Protein AF-A0A949V7Y0-F1 (afdb_monomer)

Foldseek 3Di:
DPDPVVVVVVVVVCCCPPVPDDDDDPVCQDPVVRDNVVVVVVVVVVVD

Mean predicted aligned error: 5.59 Å

Secondary structure (DSSP, 8-state):
--SHHHHHHHHHHHHHHHS------GGG-BTTTTB-HHHHHHHHHHT-

Radius of gyration: 14.68 Å; Cα contacts (8 Å, |Δi|>4): 16; chains: 1; bounding box: 30×16×50 Å

Solvent-accessible surface area (backbone atoms only — not comparable to full-atom values): 3089 Å² total; per-residue (Å²): 142,76,69,62,66,57,48,54,50,51,51,51,51,45,31,51,75,73,62,82,44,77,89,80,62,80,84,59,49,38,77,93,75,72,39,47,61,66,61,56,51,50,51,61,62,75,74,111

Sequence (48 aa):
MHKASNFEQSIEQSLLQHGGYSKGNPLDYNKKLALFPDEVVAFVQNSR

Structure (mmCIF, N/CA/C/O backbone):
data_AF-A0A949V7Y0-F1
#
_entry.id   AF-A0A949V7Y0-F1
#
loop_
_atom_site.group_PDB
_atom_site.id
_atom_site.type_symbol
_atom_site.label_atom_id
_atom_site.label_alt_id
_atom_site.label_comp_id
_atom_site.label_asym_id
_atom_site.label_entity_id
_atom_site.label_seq_id
_atom_site.pdbx_PDB_ins_code
_atom_site.Cartn_x
_atom_site.Cartn_y
_atom_site.Cartn_z
_atom_site.occupancy
_atom_site.B_iso_or_equiv
_atom_site.auth_seq_id
_atom_site.auth_comp_id
_atom_site.auth_asym_id
_atom_site.auth_atom_id
_atom_site.pdbx_PDB_model_num
ATOM 1 N N . MET A 1 1 ? 7.915 -3.796 -27.380 1.00 54.12 1 MET A N 1
ATOM 2 C CA . MET A 1 1 ? 7.503 -2.967 -26.225 1.00 54.12 1 MET A CA 1
ATOM 3 C C . MET A 1 1 ? 7.368 -3.864 -24.997 1.00 54.12 1 MET A C 1
ATOM 5 O O . MET A 1 1 ? 6.365 -4.539 -24.920 1.00 54.12 1 MET A O 1
ATOM 9 N N . HIS A 1 2 ? 8.364 -3.921 -24.097 1.00 55.81 2 HIS A N 1
ATOM 10 C CA . HIS A 1 2 ? 8.322 -4.656 -22.804 1.00 55.81 2 HIS A CA 1
ATOM 11 C C . HIS A 1 2 ? 9.409 -4.145 -21.820 1.00 55.81 2 HIS A C 1
ATOM 13 O O . HIS A 1 2 ? 10.071 -4.927 -21.150 1.00 55.81 2 HIS A O 1
ATOM 19 N N . LYS A 1 3 ? 9.679 -2.829 -21.763 1.00 59.97 3 LYS A N 1
ATOM 20 C CA . LYS A 1 3 ? 10.745 -2.283 -20.887 1.00 59.97 3 LYS A CA 1
ATOM 21 C C . LYS A 1 3 ? 10.260 -1.907 -19.479 1.00 59.97 3 LYS A C 1
ATOM 23 O O . LYS A 1 3 ? 11.005 -2.103 -18.531 1.00 59.97 3 LYS A O 1
ATOM 28 N N . ALA A 1 4 ? 9.030 -1.404 -19.344 1.00 60.94 4 ALA A N 1
ATOM 29 C CA . ALA A 1 4 ? 8.509 -0.911 -18.064 1.00 60.94 4 ALA A CA 1
ATOM 30 C C . ALA A 1 4 ? 8.106 -2.042 -17.100 1.00 60.94 4 ALA A C 1
ATOM 32 O O . ALA A 1 4 ? 8.541 -2.041 -15.957 1.00 60.94 4 ALA A O 1
ATOM 33 N N . SER A 1 5 ? 7.374 -3.059 -17.575 1.00 66.94 5 SER A N 1
ATOM 34 C CA . SER A 1 5 ? 6.886 -4.150 -16.711 1.00 66.94 5 SER A CA 1
ATOM 35 C C . SER A 1 5 ? 8.019 -4.956 -16.062 1.00 66.94 5 SER A C 1
ATOM 37 O O . SER A 1 5 ? 7.968 -5.217 -14.865 1.00 66.94 5 SER A O 1
ATOM 39 N N . ASN A 1 6 ? 9.091 -5.261 -16.803 1.00 82.12 6 ASN A N 1
ATOM 40 C CA . ASN A 1 6 ? 10.251 -5.955 -16.234 1.00 82.12 6 ASN A CA 1
ATOM 41 C C . ASN A 1 6 ? 11.004 -5.076 -15.224 1.00 82.12 6 ASN A C 1
ATOM 43 O O . ASN A 1 6 ? 11.574 -5.591 -14.266 1.00 82.12 6 ASN A O 1
ATOM 47 N N . PHE A 1 7 ? 11.019 -3.757 -15.435 1.00 86.19 7 PHE A N 1
ATOM 48 C CA . PHE A 1 7 ? 11.677 -2.814 -14.535 1.00 86.19 7 PHE A CA 1
ATOM 49 C C . PHE A 1 7 ? 10.918 -2.696 -13.210 1.00 86.19 7 PHE A C 1
ATOM 51 O O . PHE A 1 7 ? 11.515 -2.874 -12.153 1.00 86.19 7 PHE A O 1
ATOM 58 N N . GLU A 1 8 ? 9.601 -2.503 -13.268 1.00 89.94 8 GLU A N 1
ATOM 59 C CA . GLU A 1 8 ? 8.724 -2.469 -12.091 1.00 89.94 8 GLU A CA 1
ATOM 60 C C . GLU A 1 8 ? 8.779 -3.785 -11.307 1.00 89.94 8 GLU A C 1
ATOM 62 O O . GLU A 1 8 ? 8.938 -3.767 -10.088 1.00 89.94 8 GLU A O 1
ATOM 67 N N . GLN A 1 9 ? 8.749 -4.931 -11.998 1.00 92.19 9 GLN A N 1
ATOM 68 C CA . GLN A 1 9 ? 8.909 -6.239 -11.360 1.00 92.19 9 GLN A CA 1
ATOM 69 C C . GLN A 1 9 ? 10.282 -6.404 -10.704 1.00 92.19 9 GLN A C 1
ATOM 71 O O . GLN A 1 9 ? 10.365 -6.931 -9.600 1.00 92.19 9 GLN A O 1
ATOM 76 N N . SER A 1 10 ? 11.359 -5.944 -11.348 1.00 93.62 10 SER A N 1
ATOM 77 C CA . SER A 1 10 ? 12.711 -6.021 -10.777 1.00 93.62 10 SER A CA 1
ATOM 78 C C . SER A 1 10 ? 12.844 -5.162 -9.519 1.00 93.62 10 SER A C 1
ATOM 80 O O . SER A 1 10 ? 13.449 -5.598 -8.540 1.00 93.62 10 SER A O 1
ATOM 82 N N . ILE A 1 11 ? 12.246 -3.966 -9.524 1.00 93.94 11 ILE A N 1
ATOM 83 C CA . ILE A 1 11 ? 12.184 -3.098 -8.344 1.00 93.94 11 ILE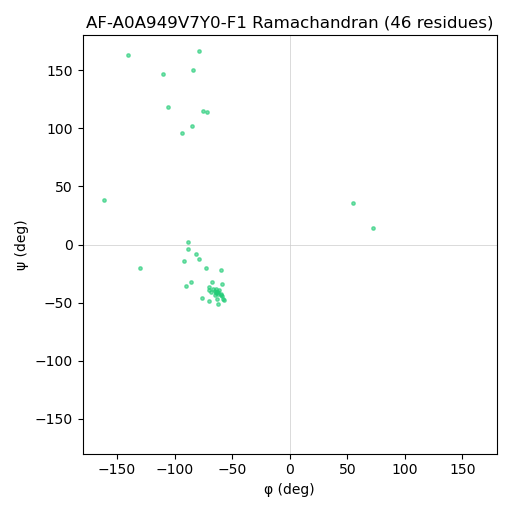 A CA 1
ATOM 84 C C . ILE A 1 11 ? 11.407 -3.789 -7.229 1.00 93.94 11 ILE A C 1
ATOM 86 O O . ILE A 1 11 ? 11.916 -3.903 -6.118 1.00 93.94 11 ILE A O 1
ATOM 90 N N . GLU A 1 12 ? 10.202 -4.281 -7.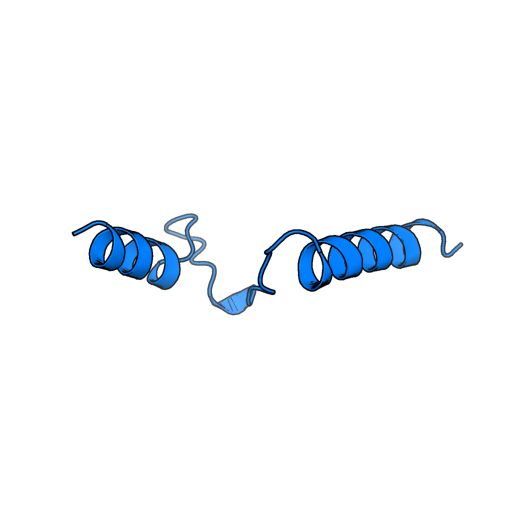521 1.00 94.62 12 GLU A N 1
ATOM 91 C CA . GLU A 1 12 ? 9.372 -4.952 -6.524 1.00 94.62 12 GLU A CA 1
ATOM 92 C C . GLU A 1 12 ? 10.101 -6.156 -5.916 1.00 94.62 12 GLU A C 1
ATOM 94 O O . GLU A 1 12 ? 10.176 -6.278 -4.696 1.00 94.62 12 GLU A O 1
ATOM 99 N N . GLN A 1 13 ? 10.711 -7.006 -6.745 1.00 95.56 13 GLN A N 1
ATOM 100 C CA . GLN A 1 13 ? 11.492 -8.148 -6.267 1.00 95.56 13 GLN A CA 1
ATOM 101 C C . GLN A 1 13 ? 12.654 -7.716 -5.370 1.00 95.56 13 GLN A C 1
ATOM 103 O O . GLN A 1 13 ? 12.847 -8.302 -4.308 1.00 95.56 13 GLN A O 1
ATOM 108 N N . SER A 1 14 ? 13.395 -6.671 -5.745 1.00 96.62 14 SER A N 1
ATOM 109 C CA . SER A 1 14 ? 14.491 -6.151 -4.922 1.00 96.62 14 SER A CA 1
ATOM 110 C C . SER A 1 14 ? 14.000 -5.627 -3.565 1.00 96.62 14 SER A C 1
ATOM 112 O O . SER A 1 14 ? 14.603 -5.938 -2.538 1.00 96.62 14 SER A O 1
ATOM 114 N N . LEU A 1 15 ? 12.880 -4.897 -3.530 1.00 96.62 15 LEU A N 1
ATOM 115 C CA . LEU A 1 15 ? 12.291 -4.381 -2.289 1.00 96.62 15 LEU A CA 1
ATOM 116 C C . LEU A 1 15 ? 11.828 -5.512 -1.361 1.00 96.62 15 LEU A C 1
ATOM 118 O O . LEU A 1 15 ? 12.076 -5.448 -0.156 1.00 96.62 15 LEU A O 1
ATOM 122 N N . LEU A 1 16 ? 11.213 -6.556 -1.920 1.00 96.31 16 LEU A N 1
ATOM 123 C CA . LEU A 1 16 ? 10.742 -7.717 -1.162 1.00 96.31 16 LEU A CA 1
ATOM 124 C C . LEU A 1 16 ? 11.894 -8.584 -0.633 1.00 96.31 16 LEU A C 1
ATOM 126 O O . LEU A 1 16 ? 11.822 -9.085 0.484 1.00 96.31 16 LEU A O 1
ATOM 130 N N . GLN A 1 17 ? 12.956 -8.773 -1.420 1.00 97.12 17 GLN A N 1
ATOM 131 C CA . GLN A 1 17 ? 14.065 -9.663 -1.055 1.00 97.12 17 GLN A CA 1
ATOM 132 C C . GLN A 1 17 ? 15.131 -8.981 -0.192 1.00 97.12 17 GLN A C 1
ATOM 134 O O . GLN A 1 17 ? 15.769 -9.634 0.633 1.00 97.12 17 GLN A O 1
ATOM 139 N N . HIS A 1 18 ? 15.356 -7.682 -0.395 1.00 97.06 18 HIS A N 1
ATOM 140 C CA . HIS A 1 18 ? 16.492 -6.965 0.194 1.00 97.06 18 HIS A CA 1
ATOM 141 C C . HIS A 1 18 ? 16.107 -5.659 0.894 1.00 97.06 18 HIS A C 1
ATOM 143 O O . HIS A 1 18 ? 16.874 -5.171 1.719 1.00 97.06 18 HIS A O 1
ATOM 149 N N . GLY A 1 19 ? 14.943 -5.083 0.588 1.00 94.44 19 GLY A N 1
ATOM 150 C CA . GLY A 1 19 ? 14.513 -3.796 1.142 1.00 94.44 19 GLY A CA 1
ATOM 151 C C . GLY A 1 19 ? 13.751 -3.887 2.466 1.00 94.44 19 GLY A C 1
ATOM 152 O O . GLY A 1 19 ? 13.399 -2.851 3.019 1.00 94.44 19 GLY A O 1
ATOM 153 N N . GLY A 1 20 ? 13.464 -5.096 2.963 1.00 95.06 20 GLY A N 1
ATOM 154 C CA . GLY A 1 20 ? 12.645 -5.299 4.165 1.00 95.06 20 GLY A CA 1
ATOM 155 C C . GLY A 1 20 ? 11.154 -5.005 3.957 1.00 95.06 20 GLY A C 1
ATOM 156 O O . GLY A 1 20 ? 10.413 -4.885 4.931 1.00 95.06 20 GLY A O 1
ATOM 157 N N . TYR A 1 21 ? 10.707 -4.883 2.703 1.00 94.44 21 TYR A N 1
ATOM 158 C CA . TYR A 1 21 ? 9.301 -4.665 2.376 1.00 94.44 21 TYR A CA 1
ATOM 159 C C . TYR A 1 21 ? 8.537 -5.987 2.335 1.00 94.44 21 TYR A C 1
ATOM 161 O O . TYR A 1 21 ? 9.070 -7.031 1.967 1.00 94.44 21 TYR A O 1
ATOM 169 N N . SER A 1 22 ? 7.250 -5.915 2.659 1.00 92.12 22 SER A N 1
ATOM 170 C CA . SER A 1 22 ? 6.302 -7.019 2.510 1.00 92.12 22 SER A CA 1
ATOM 171 C C . SER A 1 22 ? 5.316 -6.706 1.389 1.00 92.12 22 SER A C 1
ATOM 173 O O . SER A 1 22 ? 4.958 -5.547 1.173 1.00 92.12 22 SER A O 1
ATOM 175 N N . LYS A 1 23 ? 4.867 -7.732 0.662 1.00 93.25 23 LYS A N 1
ATOM 176 C CA . LYS A 1 23 ? 3.855 -7.564 -0.385 1.00 93.25 23 LYS A CA 1
ATOM 177 C C . LYS A 1 23 ? 2.486 -7.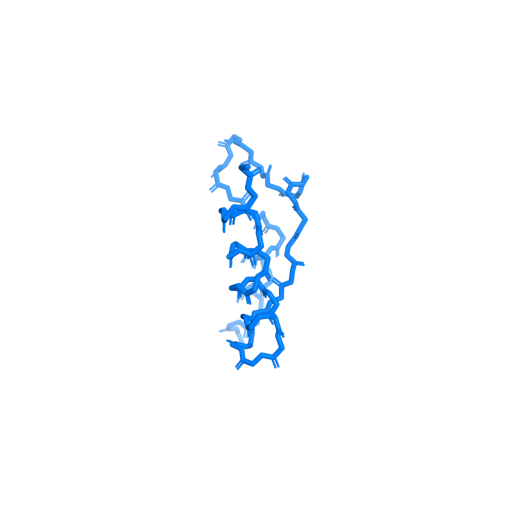383 0.274 1.00 93.25 23 LYS A C 1
ATOM 179 O O . LYS A 1 23 ? 1.989 -8.312 0.903 1.00 93.25 23 LYS A O 1
ATOM 184 N N . GLY A 1 24 ? 1.891 -6.204 0.114 1.00 91.12 24 GLY A N 1
ATOM 185 C CA . GLY A 1 24 ? 0.520 -5.933 0.550 1.00 91.12 24 GLY A CA 1
ATOM 186 C C . GLY A 1 24 ? -0.533 -6.495 -0.412 1.00 91.12 24 GLY A C 1
ATOM 187 O O . GLY A 1 24 ? -0.235 -6.840 -1.561 1.00 91.12 24 GLY A O 1
ATOM 188 N N . ASN A 1 25 ? -1.783 -6.546 0.045 1.00 94.38 25 ASN A N 1
ATOM 189 C CA . ASN A 1 25 ? -2.942 -6.909 -0.765 1.00 94.38 25 ASN A CA 1
ATOM 190 C C . ASN A 1 25 ? -3.768 -5.647 -1.095 1.00 94.38 25 ASN A C 1
ATOM 192 O O . ASN A 1 25 ? -4.303 -5.005 -0.190 1.00 94.38 25 ASN A O 1
ATOM 196 N N . PRO A 1 26 ? -3.931 -5.284 -2.381 1.00 93.06 26 PRO A N 1
ATOM 197 C CA . PRO A 1 26 ? -4.692 -4.097 -2.776 1.00 93.06 26 PRO A CA 1
ATOM 198 C C . PRO A 1 26 ? -6.160 -4.093 -2.326 1.00 93.06 26 PRO A C 1
ATOM 200 O O . PRO A 1 26 ? -6.768 -3.026 -2.263 1.00 93.06 26 PRO A O 1
ATOM 203 N N . LEU A 1 27 ? -6.744 -5.264 -2.045 1.00 96.50 27 LEU A N 1
ATOM 204 C CA . LEU A 1 27 ? -8.130 -5.378 -1.581 1.00 96.50 27 LEU A CA 1
ATOM 205 C C . LEU A 1 27 ? -8.314 -4.921 -0.130 1.00 96.50 27 LEU A C 1
ATOM 207 O O . LEU A 1 27 ? -9.426 -4.550 0.241 1.00 96.50 27 LEU A O 1
ATOM 211 N N . ASP A 1 28 ? -7.236 -4.878 0.650 1.00 96.50 28 ASP A N 1
ATOM 212 C CA . ASP A 1 28 ? -7.269 -4.453 2.053 1.00 96.50 28 ASP A CA 1
ATOM 213 C C . ASP A 1 28 ? -7.249 -2.916 2.176 1.00 96.50 28 ASP A C 1
ATOM 215 O O . ASP A 1 28 ? -7.467 -2.349 3.250 1.00 96.50 28 ASP A O 1
ATOM 219 N N . TYR A 1 29 ? -7.035 -2.211 1.058 1.00 96.38 29 TYR A N 1
ATOM 220 C CA . TYR A 1 29 ? -7.079 -0.757 1.008 1.00 96.38 29 TYR A CA 1
ATOM 221 C C . TYR A 1 29 ? -8.515 -0.231 1.133 1.00 96.38 29 TYR A C 1
ATOM 223 O O . TYR A 1 29 ? -9.353 -0.363 0.231 1.00 96.38 29 TYR A O 1
ATOM 231 N N . ASN A 1 30 ? -8.793 0.470 2.229 1.00 97.56 30 ASN A N 1
ATOM 232 C CA . ASN A 1 30 ? -10.069 1.128 2.446 1.00 97.56 30 ASN A CA 1
ATOM 233 C C . ASN A 1 30 ? -10.078 2.514 1.789 1.00 97.56 30 ASN A C 1
ATOM 235 O O . ASN A 1 30 ? -9.594 3.495 2.353 1.00 97.56 30 ASN A O 1
ATOM 239 N N . LYS A 1 31 ? -10.719 2.619 0.620 1.00 96.88 31 LYS A N 1
ATOM 240 C CA . LYS A 1 31 ? -10.824 3.873 -0.151 1.00 96.88 31 LYS A CA 1
ATOM 241 C C . LYS A 1 31 ? -11.490 5.024 0.605 1.00 96.88 31 LYS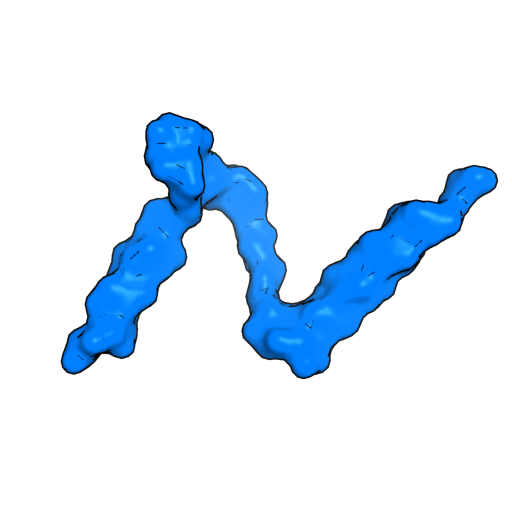 A C 1
ATOM 243 O O . LYS A 1 31 ? -11.130 6.173 0.383 1.00 96.88 31 LYS A O 1
ATOM 248 N N . LYS A 1 32 ? -12.467 4.738 1.474 1.00 97.69 32 LYS A N 1
ATOM 249 C CA . LYS A 1 32 ? -13.179 5.775 2.240 1.00 97.69 32 LYS A CA 1
ATOM 250 C C .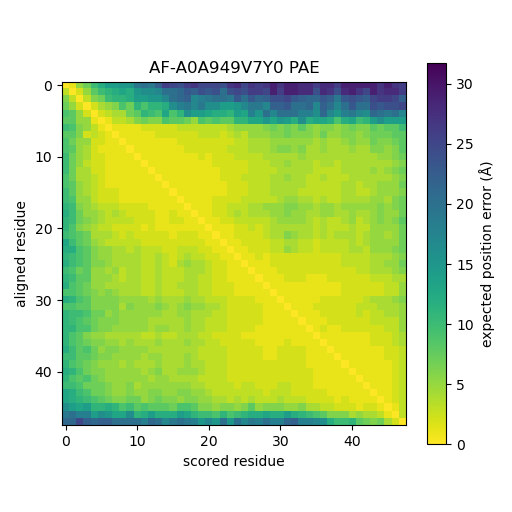 LYS A 1 32 ? -12.271 6.405 3.294 1.00 97.69 32 LYS A C 1
ATOM 252 O O . LYS A 1 32 ? -12.387 7.594 3.561 1.00 97.69 32 LYS A O 1
ATOM 257 N N . LEU A 1 33 ? -11.402 5.596 3.894 1.00 96.06 33 LEU A N 1
ATOM 258 C CA . LEU A 1 33 ? -10.446 6.035 4.910 1.00 96.06 33 LEU A CA 1
ATOM 259 C C . LEU A 1 33 ? -9.095 6.447 4.314 1.00 96.06 33 LEU A C 1
ATOM 261 O O . LEU A 1 33 ? -8.308 7.075 5.007 1.00 96.06 33 LEU A O 1
ATOM 265 N N . ALA A 1 34 ? -8.844 6.100 3.050 1.00 96.19 34 ALA A N 1
ATOM 266 C CA . ALA A 1 34 ? -7.562 6.228 2.367 1.00 96.19 34 ALA A CA 1
ATOM 267 C C . ALA A 1 34 ? -6.398 5.529 3.101 1.00 96.19 34 ALA A C 1
ATOM 269 O O . ALA A 1 34 ? -5.270 6.015 3.091 1.00 96.19 34 ALA A O 1
ATOM 270 N N . LEU A 1 35 ? -6.672 4.381 3.730 1.00 96.50 35 LEU A N 1
ATOM 271 C CA . LEU A 1 35 ? -5.740 3.655 4.601 1.00 96.50 35 LEU A CA 1
ATOM 272 C C . LEU A 1 35 ? -5.840 2.138 4.406 1.00 96.50 35 LEU A C 1
ATOM 274 O O . LEU A 1 35 ? -6.855 1.647 3.914 1.00 96.50 35 LEU A O 1
ATOM 278 N N . PHE A 1 36 ? -4.822 1.416 4.880 1.00 96.62 36 PHE A N 1
ATOM 279 C CA . PHE A 1 36 ? -4.874 -0.014 5.205 1.00 96.62 36 PHE A CA 1
ATOM 280 C C . PHE A 1 36 ? -5.204 -0.148 6.702 1.00 96.62 36 PHE A C 1
ATOM 282 O O . PHE A 1 36 ? -4.3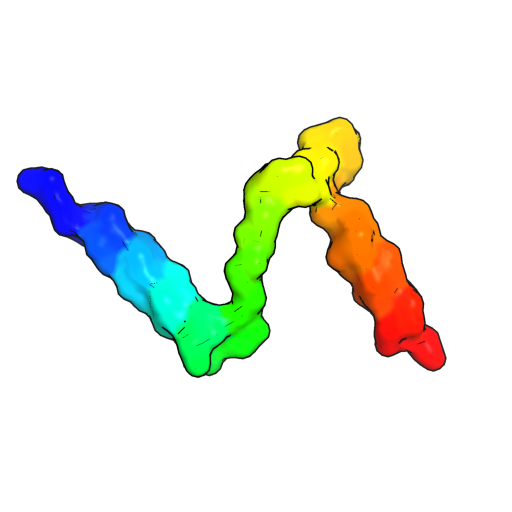10 0.018 7.534 1.00 96.62 36 PHE A O 1
ATOM 289 N N . PRO A 1 37 ? -6.480 -0.341 7.093 1.00 96.25 37 PRO A N 1
ATOM 290 C CA . PRO A 1 37 ? -6.893 -0.167 8.487 1.00 96.25 37 PRO A CA 1
ATOM 291 C C . PRO A 1 37 ? -6.192 -1.130 9.449 1.00 96.25 37 PRO A C 1
ATOM 293 O O . PRO A 1 37 ? -5.789 -0.717 10.535 1.00 96.25 37 PRO A O 1
ATOM 296 N N . ASP A 1 38 ? -5.995 -2.378 9.027 1.00 94.81 38 ASP A N 1
ATOM 297 C CA . ASP A 1 38 ? -5.376 -3.416 9.852 1.00 94.81 38 ASP A CA 1
ATOM 298 C C . ASP A 1 38 ? -3.899 -3.114 10.132 1.00 94.81 38 ASP A C 1
ATOM 300 O O . ASP A 1 38 ? -3.442 -3.276 11.263 1.00 94.81 38 ASP A O 1
ATOM 304 N N . GLU A 1 39 ? -3.168 -2.581 9.146 1.00 94.00 39 GLU A N 1
ATOM 305 C CA . GLU A 1 39 ? -1.776 -2.151 9.329 1.00 94.00 39 GLU A CA 1
ATOM 306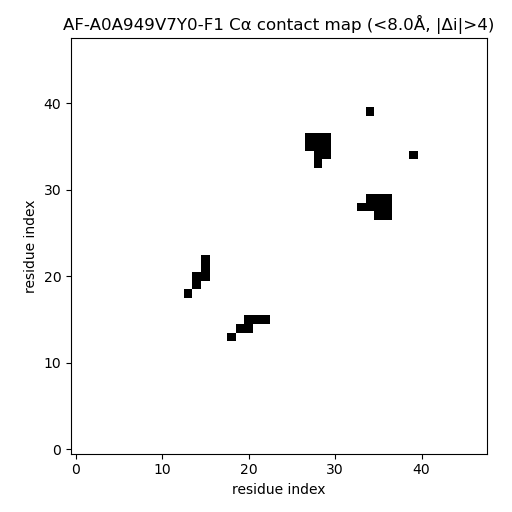 C C . GLU A 1 39 ? -1.671 -0.994 10.331 1.00 94.00 39 GLU A C 1
ATOM 308 O O . GLU A 1 39 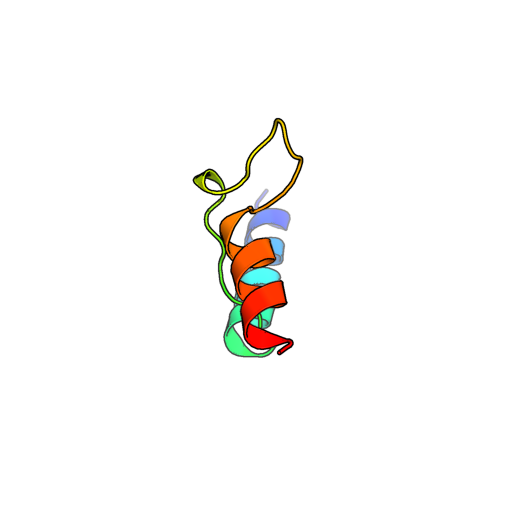? -0.796 -0.993 11.198 1.00 94.00 39 GLU A O 1
ATOM 313 N N . VAL A 1 40 ? -2.595 -0.028 10.264 1.00 94.19 40 VAL A N 1
ATOM 314 C CA . VAL A 1 40 ? -2.634 1.109 11.198 1.00 94.19 40 VAL A CA 1
ATOM 315 C C . VAL A 1 40 ? -2.934 0.638 12.622 1.00 94.19 40 VAL A C 1
ATOM 317 O O . VAL A 1 40 ? -2.281 1.079 13.570 1.00 94.19 40 VAL A O 1
ATOM 320 N N . VAL A 1 41 ? -3.896 -0.273 12.793 1.00 95.25 41 VAL A N 1
ATOM 321 C CA . VAL A 1 41 ? -4.223 -0.850 14.106 1.00 95.25 41 VAL A CA 1
ATOM 322 C C . VAL A 1 41 ? -3.033 -1.632 14.664 1.00 95.25 41 VAL A C 1
ATOM 324 O O . VAL A 1 41 ? -2.656 -1.413 15.817 1.00 95.25 41 VAL A O 1
ATOM 327 N N . ALA A 1 42 ? -2.410 -2.488 13.850 1.00 94.06 42 ALA A N 1
ATOM 328 C CA . ALA A 1 42 ? -1.241 -3.268 14.247 1.00 94.06 42 ALA A CA 1
ATOM 329 C C . ALA A 1 42 ? -0.065 -2.367 14.659 1.00 94.06 42 ALA A C 1
ATOM 331 O O . ALA A 1 42 ? 0.567 -2.610 15.686 1.00 94.06 42 ALA A O 1
ATOM 332 N N . PHE A 1 43 ? 0.194 -1.285 13.918 1.00 92.69 43 PHE A N 1
ATOM 333 C CA . PHE A 1 43 ? 1.220 -0.303 14.267 1.00 92.69 43 PHE A CA 1
ATOM 334 C C . PHE A 1 43 ? 0.995 0.297 15.663 1.00 92.69 43 PHE A C 1
ATOM 336 O O . PHE A 1 43 ? 1.917 0.333 16.480 1.00 92.69 43 PHE A O 1
ATOM 343 N N . VAL A 1 44 ? -0.235 0.730 15.966 1.00 95.00 44 VAL A N 1
ATOM 344 C CA . VAL A 1 44 ? -0.579 1.312 17.275 1.00 95.00 44 VAL A CA 1
ATOM 345 C C . VAL A 1 44 ? -0.435 0.286 18.401 1.00 95.00 44 VAL A C 1
ATOM 347 O O . VAL A 1 44 ? 0.014 0.640 19.490 1.00 95.00 44 VAL A O 1
ATOM 350 N N . GLN A 1 45 ? -0.802 -0.973 18.156 1.00 95.06 45 GLN A N 1
ATOM 351 C CA . GLN A 1 45 ? -0.673 -2.051 19.141 1.00 95.06 45 GLN A CA 1
ATOM 352 C C . GLN A 1 45 ? 0.790 -2.401 19.434 1.00 95.06 45 GLN A C 1
ATOM 354 O O . GLN A 1 45 ? 1.135 -2.588 20.595 1.00 95.06 45 GLN A O 1
ATOM 359 N N . ASN A 1 46 ? 1.641 -2.430 18.407 1.00 93.12 46 ASN A N 1
ATOM 360 C CA . ASN A 1 46 ? 3.064 -2.761 18.531 1.00 93.12 46 ASN A CA 1
ATOM 361 C C . ASN A 1 46 ? 3.927 -1.604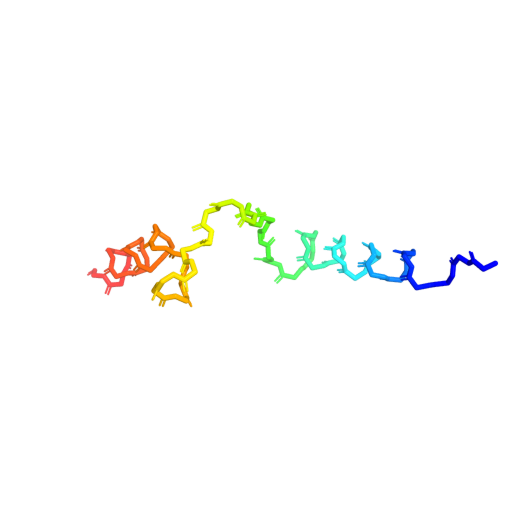 19.063 1.00 93.12 46 ASN A C 1
ATOM 363 O O . ASN A 1 46 ? 5.088 -1.814 19.399 1.00 93.12 46 ASN A O 1
ATOM 367 N N . SER A 1 47 ? 3.388 -0.384 19.108 1.00 80.50 47 SER A N 1
ATOM 368 C CA . SER A 1 47 ? 4.082 0.804 19.630 1.00 80.50 47 SER A CA 1
ATOM 369 C C . SER A 1 47 ? 3.905 0.999 21.144 1.00 80.50 47 SER A C 1
ATOM 371 O O . SER A 1 47 ? 4.347 2.018 21.678 1.00 80.50 47 SER A O 1
ATOM 373 N N . ARG A 1 48 ? 3.211 0.078 21.822 1.00 53.94 48 ARG A N 1
ATOM 374 C CA . ARG A 1 48 ? 3.003 0.066 23.278 1.00 53.94 48 ARG A CA 1
ATOM 375 C C . ARG A 1 48 ? 3.966 -0.893 23.957 1.00 53.94 48 ARG A C 1
ATOM 377 O O . ARG A 1 48 ? 4.369 -0.559 25.091 1.00 53.94 48 ARG A O 1
#

pLDDT: mean 89.65, std 12.31, range [53.94, 97.69]